Protein AF-A0A958LIA2-F1 (afdb_monomer)

pLDDT: mean 74.96, std 17.9, range [36.19, 95.25]

Structure (mmCIF, N/CA/C/O backbone):
data_AF-A0A958LIA2-F1
#
_entry.id   AF-A0A958LIA2-F1
#
loop_
_atom_site.group_PDB
_atom_site.id
_atom_site.type_symbol
_atom_site.label_atom_id
_atom_site.label_alt_id
_atom_site.label_comp_id
_atom_site.label_asym_id
_atom_site.label_entity_id
_atom_site.label_seq_id
_atom_site.pdbx_PDB_ins_code
_atom_site.Cartn_x
_atom_site.Cartn_y
_atom_site.Cartn_z
_atom_site.occupancy
_atom_site.B_iso_or_equiv
_atom_site.auth_seq_id
_atom_site.auth_comp_id
_atom_site.auth_asym_id
_atom_site.auth_atom_id
_atom_site.pdbx_PDB_model_num
ATOM 1 N N . MET A 1 1 ? 73.678 39.173 3.268 1.00 38.28 1 MET A N 1
ATOM 2 C CA . MET A 1 1 ? 73.074 40.221 4.116 1.00 38.28 1 MET A CA 1
ATOM 3 C C . MET A 1 1 ? 71.695 40.538 3.569 1.00 38.28 1 MET A C 1
ATOM 5 O O . MET A 1 1 ? 71.611 40.743 2.368 1.00 38.28 1 MET A O 1
ATOM 9 N N . THR A 1 2 ? 70.688 40.542 4.461 1.00 38.09 2 THR A N 1
ATOM 10 C CA . THR A 1 2 ? 69.356 41.197 4.370 1.00 38.09 2 THR A CA 1
ATOM 11 C C . THR A 1 2 ? 68.422 40.791 3.206 1.00 38.09 2 THR A C 1
ATOM 13 O O . THR A 1 2 ? 68.817 40.884 2.060 1.00 38.09 2 THR A O 1
ATOM 16 N N . HIS A 1 3 ? 67.140 40.435 3.355 1.00 43.12 3 HIS A N 1
ATOM 17 C CA . HIS A 1 3 ? 66.230 40.297 4.497 1.00 43.12 3 HIS A CA 1
ATOM 18 C C . HIS A 1 3 ? 64.829 39.869 3.957 1.00 43.12 3 HIS A C 1
ATOM 20 O O . HIS A 1 3 ? 64.489 40.205 2.829 1.00 43.12 3 HIS A O 1
ATOM 26 N N . ILE A 1 4 ? 64.000 39.253 4.818 1.00 47.75 4 ILE A N 1
ATOM 27 C CA . ILE A 1 4 ? 62.513 39.328 4.848 1.00 47.75 4 ILE A CA 1
ATOM 28 C C . ILE A 1 4 ? 61.693 38.336 3.983 1.00 47.75 4 ILE A C 1
ATOM 30 O O . ILE A 1 4 ? 61.227 38.615 2.886 1.00 47.75 4 ILE A O 1
ATOM 34 N N . MET A 1 5 ? 61.450 37.165 4.583 1.00 48.06 5 MET A N 1
ATOM 35 C CA . MET A 1 5 ? 60.137 36.650 5.025 1.00 48.06 5 MET A CA 1
ATOM 36 C C . MET A 1 5 ? 58.861 37.284 4.426 1.00 48.06 5 MET A C 1
ATOM 38 O O . MET A 1 5 ? 58.519 38.415 4.761 1.00 48.06 5 MET A O 1
ATOM 42 N N . LYS A 1 6 ? 58.052 36.485 3.712 1.00 45.59 6 LYS A N 1
ATOM 43 C CA . LYS A 1 6 ? 56.588 36.644 3.681 1.00 45.59 6 LYS A CA 1
ATOM 44 C C . LYS A 1 6 ? 55.882 35.294 3.794 1.00 45.59 6 LYS A C 1
ATOM 46 O O . LYS A 1 6 ? 56.088 34.374 3.013 1.00 45.59 6 LYS A O 1
ATOM 51 N N . VAL A 1 7 ? 55.060 35.250 4.830 1.00 51.78 7 VAL A N 1
ATOM 52 C CA . VAL A 1 7 ? 54.074 34.249 5.214 1.00 51.78 7 VAL A CA 1
ATOM 53 C C . VAL A 1 7 ? 52.956 34.184 4.172 1.00 51.78 7 VAL A C 1
ATOM 55 O O . VAL A 1 7 ? 52.415 35.225 3.812 1.00 51.78 7 VAL A O 1
ATOM 58 N N . ILE A 1 8 ? 52.562 32.976 3.764 1.00 55.78 8 ILE A N 1
ATOM 59 C CA . ILE A 1 8 ? 51.218 32.648 3.254 1.00 55.78 8 ILE A CA 1
ATOM 60 C C . ILE A 1 8 ? 50.896 31.272 3.861 1.00 55.78 8 ILE A C 1
ATOM 62 O O . ILE A 1 8 ? 51.450 30.262 3.448 1.00 55.78 8 ILE A O 1
ATOM 66 N N . PHE A 1 9 ? 50.337 31.209 5.070 1.00 43.88 9 PHE A N 1
ATOM 67 C CA . PHE A 1 9 ? 48.895 31.196 5.350 1.00 43.88 9 PHE A CA 1
ATOM 68 C C . PHE A 1 9 ? 48.094 30.241 4.445 1.00 43.88 9 PHE A C 1
ATOM 70 O O . PHE A 1 9 ? 47.635 30.602 3.371 1.00 43.88 9 PHE A O 1
ATOM 77 N N . LEU A 1 10 ? 47.941 29.014 4.951 1.00 46.94 10 LEU A N 1
ATOM 78 C CA . LEU A 1 10 ? 46.659 28.333 5.131 1.00 46.94 10 LEU A CA 1
ATOM 79 C C . LEU A 1 10 ? 45.691 28.327 3.932 1.00 46.94 10 LEU A C 1
ATOM 81 O O . LEU A 1 10 ? 44.921 29.261 3.741 1.00 46.94 10 LEU A O 1
ATOM 85 N N . VAL A 1 11 ? 45.559 27.170 3.284 1.00 47.78 11 VAL A N 1
ATOM 86 C CA . VAL A 1 11 ? 44.223 26.662 2.956 1.00 47.78 11 VAL A CA 1
ATOM 87 C C . VAL A 1 11 ? 44.172 25.223 3.441 1.00 47.78 11 VAL A C 1
ATOM 89 O O . VAL A 1 11 ? 44.760 24.325 2.841 1.00 47.78 11 VAL A O 1
ATOM 92 N N . LEU A 1 12 ? 43.500 25.038 4.582 1.00 47.12 12 LEU A N 1
ATOM 93 C CA . LEU A 1 12 ? 42.923 23.763 4.981 1.00 47.12 12 LEU A CA 1
ATOM 94 C C . LEU A 1 12 ? 42.288 23.140 3.734 1.00 47.12 12 LEU A C 1
ATOM 96 O O . LEU A 1 12 ? 41.270 23.635 3.246 1.00 47.12 12 LEU A O 1
ATOM 100 N N . ALA A 1 13 ? 42.843 22.034 3.251 1.00 48.91 13 ALA A N 1
ATOM 101 C CA . ALA A 1 13 ? 42.062 21.093 2.477 1.00 48.91 13 ALA A CA 1
ATOM 102 C C . ALA A 1 13 ? 41.044 20.491 3.454 1.00 48.91 13 ALA A C 1
ATOM 104 O O . ALA A 1 13 ? 41.288 19.455 4.071 1.00 48.91 13 ALA A O 1
ATOM 105 N N . LEU A 1 14 ? 39.941 21.221 3.670 1.00 45.50 14 LEU A N 1
ATOM 106 C CA . LEU A 1 14 ? 38.736 20.706 4.295 1.00 45.50 14 LEU A CA 1
ATOM 107 C C . LEU A 1 14 ? 38.400 19.417 3.553 1.00 45.50 14 LEU A C 1
ATOM 109 O O . LEU A 1 14 ? 37.983 19.442 2.398 1.00 45.50 14 LEU A O 1
ATOM 113 N N . SER A 1 15 ? 38.660 18.302 4.226 1.00 42.47 15 SER A N 1
ATOM 114 C CA . SER A 1 15 ? 37.731 17.201 4.442 1.00 42.47 15 SER A CA 1
ATOM 115 C C . SER A 1 15 ? 36.349 17.403 3.810 1.00 42.47 15 SER A C 1
ATOM 117 O O . SER A 1 15 ? 35.338 17.498 4.499 1.00 42.47 15 SER A O 1
ATOM 119 N N . LEU A 1 16 ? 36.281 17.357 2.485 1.00 48.25 16 LEU A N 1
ATOM 120 C CA . LEU A 1 16 ? 35.144 16.795 1.782 1.00 48.25 16 LEU A CA 1
ATOM 121 C C . LEU A 1 16 ? 35.317 15.281 1.875 1.00 48.25 16 LEU A C 1
ATOM 123 O O . LEU A 1 16 ? 35.541 14.582 0.889 1.00 48.25 16 LEU A O 1
ATOM 127 N N . VAL A 1 17 ? 35.180 14.771 3.105 1.00 48.97 17 VAL A N 1
ATOM 128 C CA . VAL A 1 17 ? 34.551 13.473 3.320 1.00 48.97 17 VAL A CA 1
ATOM 129 C C . VAL A 1 17 ? 33.149 13.680 2.776 1.00 48.97 17 VAL A C 1
ATOM 131 O O . VAL A 1 17 ? 32.227 14.075 3.485 1.00 48.97 17 VAL A O 1
ATOM 134 N N . GLY A 1 18 ? 33.040 13.561 1.453 1.00 40.97 18 GLY A N 1
ATOM 135 C CA . GLY A 1 18 ? 31.784 13.509 0.758 1.00 40.97 18 GLY A CA 1
ATOM 136 C C . GLY A 1 18 ? 31.081 12.331 1.378 1.00 40.97 18 GLY A C 1
ATOM 137 O O . GLY A 1 18 ? 31.410 11.179 1.091 1.00 40.97 18 GLY A O 1
ATOM 138 N N . TRP A 1 19 ? 30.158 12.634 2.283 1.00 40.75 19 TRP A N 1
ATOM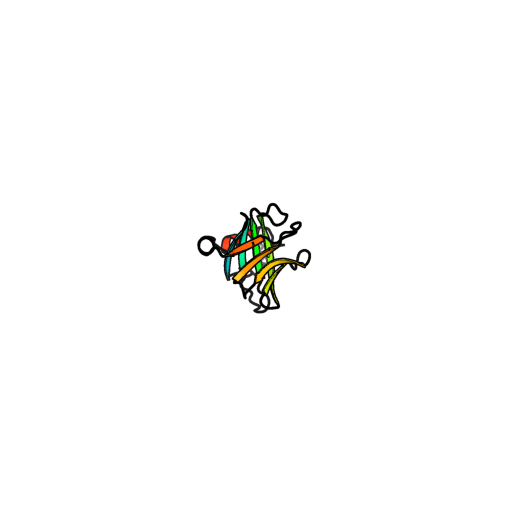 139 C CA . TRP A 1 19 ? 29.104 11.732 2.661 1.00 40.75 19 TRP A CA 1
ATOM 140 C C . TRP A 1 19 ? 28.418 11.424 1.334 1.00 40.75 19 TRP A C 1
ATOM 142 O O . TRP A 1 19 ? 27.541 12.149 0.869 1.00 40.75 19 TRP A O 1
ATOM 152 N N . LYS A 1 20 ? 28.883 10.367 0.663 1.00 40.44 20 LYS A N 1
ATOM 153 C CA . LYS A 1 20 ? 28.081 9.614 -0.281 1.00 40.44 20 LYS A CA 1
ATOM 154 C C . LYS A 1 20 ? 26.976 9.026 0.580 1.00 40.44 20 LYS A C 1
ATOM 156 O O . LYS A 1 20 ? 27.018 7.860 0.972 1.00 40.44 20 LYS A O 1
ATOM 161 N N . GLY A 1 21 ? 26.017 9.880 0.945 1.00 39.22 21 GLY A N 1
ATOM 162 C CA . GLY A 1 21 ? 24.673 9.436 1.214 1.00 39.22 21 GLY A CA 1
ATOM 163 C C . GLY A 1 21 ? 24.363 8.567 0.018 1.00 39.22 21 GLY A C 1
ATOM 164 O O . GLY A 1 21 ? 24.412 9.043 -1.117 1.00 39.22 21 GLY A O 1
ATOM 165 N N . HIS A 1 22 ? 24.238 7.268 0.267 1.00 36.19 22 HIS A N 1
ATOM 166 C CA . HIS A 1 22 ? 23.748 6.347 -0.729 1.00 36.19 22 HIS A CA 1
ATOM 167 C C . HIS A 1 22 ? 22.377 6.902 -1.082 1.00 36.19 22 HIS A C 1
ATOM 169 O O . HIS A 1 22 ? 21.418 6.726 -0.332 1.00 36.19 22 HIS A O 1
ATOM 175 N N . ALA A 1 23 ? 22.327 7.695 -2.153 1.00 40.41 23 ALA A N 1
ATOM 176 C CA . ALA A 1 23 ? 21.100 8.078 -2.796 1.00 40.41 23 ALA A CA 1
ATOM 177 C C . ALA A 1 23 ? 20.525 6.739 -3.212 1.00 40.41 23 ALA A C 1
ATOM 179 O O . ALA A 1 23 ? 21.011 6.115 -4.152 1.00 40.41 23 ALA A O 1
ATOM 180 N N . MET A 1 24 ? 19.622 6.225 -2.382 1.00 44.38 24 MET A N 1
ATOM 181 C CA . MET A 1 24 ? 18.950 4.978 -2.655 1.00 44.38 24 MET A CA 1
ATOM 182 C C . MET A 1 24 ? 18.266 5.225 -3.999 1.00 44.38 24 MET A C 1
ATOM 184 O O . MET A 1 24 ? 17.431 6.119 -4.127 1.00 44.38 24 MET A O 1
ATOM 188 N N . SER A 1 25 ? 18.802 4.594 -5.041 1.00 41.62 25 SER A N 1
ATOM 189 C CA . SER A 1 25 ? 18.353 4.813 -6.406 1.00 41.62 25 SER A CA 1
ATOM 190 C C . SER A 1 25 ? 17.009 4.119 -6.513 1.00 41.62 25 SER A C 1
ATOM 192 O O . SER A 1 25 ? 16.937 2.892 -6.492 1.00 41.62 25 SER A O 1
ATOM 194 N N . TYR A 1 26 ? 15.932 4.897 -6.531 1.00 49.47 26 TYR A N 1
ATOM 195 C CA . TYR A 1 26 ? 14.589 4.367 -6.693 1.00 49.47 26 TYR A CA 1
ATOM 196 C C . TYR A 1 26 ? 14.116 4.704 -8.101 1.00 49.47 26 TYR A C 1
ATOM 198 O O . TYR A 1 26 ? 13.737 5.838 -8.381 1.00 49.47 26 TYR A O 1
ATOM 206 N N . GLU A 1 27 ? 14.083 3.713 -8.984 1.00 49.62 27 GLU A N 1
ATOM 207 C CA . GLU A 1 27 ? 13.108 3.759 -10.069 1.00 49.62 27 GLU A CA 1
ATOM 208 C C . GLU A 1 27 ? 11.772 3.318 -9.471 1.00 49.62 27 GLU A C 1
ATOM 210 O O . GLU A 1 27 ? 11.664 2.223 -8.906 1.00 49.62 27 GLU A O 1
ATOM 215 N N . SER A 1 28 ? 10.759 4.183 -9.540 1.00 52.84 28 SER A N 1
ATOM 216 C CA . SER A 1 28 ? 9.400 3.796 -9.176 1.00 52.84 28 SER A CA 1
ATOM 217 C C . SER A 1 28 ? 8.968 2.654 -10.096 1.00 52.84 28 SER A C 1
ATOM 219 O O . SER A 1 28 ? 8.903 2.827 -11.313 1.00 52.84 28 SER A O 1
ATOM 221 N N . GLY A 1 29 ? 8.704 1.484 -9.522 1.00 57.03 29 GLY A N 1
ATOM 222 C CA . GLY A 1 29 ? 8.124 0.344 -10.217 1.00 57.03 29 GLY A CA 1
ATOM 223 C C . GLY A 1 29 ? 6.663 0.590 -10.604 1.00 57.03 29 GLY A C 1
ATOM 224 O O . GLY A 1 29 ? 6.174 1.721 -10.623 1.00 57.03 29 GLY A O 1
ATOM 225 N N . ARG A 1 30 ? 5.936 -0.492 -10.914 1.00 61.28 30 ARG A N 1
ATOM 226 C CA . ARG A 1 30 ? 4.505 -0.440 -11.259 1.00 61.28 30 ARG A CA 1
ATOM 227 C C . ARG A 1 30 ? 3.730 0.343 -10.188 1.00 61.28 30 ARG A C 1
ATOM 229 O O . ARG A 1 30 ? 3.920 0.121 -8.996 1.00 61.28 30 ARG A O 1
ATOM 236 N N . LYS A 1 31 ? 2.859 1.252 -10.618 1.00 70.19 31 LYS A N 1
ATOM 237 C CA . LYS A 1 31 ? 1.947 2.007 -9.749 1.00 70.19 31 LYS A CA 1
ATOM 238 C C . LYS A 1 31 ? 0.540 1.448 -9.865 1.00 70.19 31 LYS A C 1
ATOM 240 O O . LYS A 1 31 ? 0.136 1.048 -10.957 1.00 70.19 31 LYS A O 1
ATOM 245 N N . LEU A 1 32 ? -0.178 1.418 -8.752 1.00 74.50 32 LEU A N 1
ATOM 246 C CA . LEU A 1 32 ? -1.573 1.000 -8.706 1.00 74.50 32 LEU A CA 1
ATOM 247 C C . LEU A 1 32 ? -2.358 2.043 -7.918 1.00 74.50 32 LEU A C 1
ATOM 249 O O . LEU A 1 32 ? -2.006 2.353 -6.780 1.00 74.50 32 LEU A O 1
ATOM 253 N N . PHE A 1 33 ? -3.403 2.575 -8.536 1.00 80.88 33 PHE A N 1
ATOM 254 C CA . PHE A 1 33 ? -4.439 3.343 -7.867 1.00 80.88 33 PHE A CA 1
ATOM 255 C C . PHE A 1 33 ? -5.629 2.424 -7.644 1.00 80.88 33 PHE A C 1
ATOM 257 O O . PHE A 1 33 ? -6.110 1.800 -8.589 1.00 80.88 33 PHE A O 1
ATOM 264 N N . LEU A 1 34 ? -6.071 2.292 -6.401 1.00 81.69 34 LEU A N 1
ATOM 265 C CA . LEU A 1 34 ? -7.199 1.447 -6.055 1.00 81.69 34 LEU A CA 1
ATOM 266 C C . LEU A 1 34 ? -8.318 2.293 -5.463 1.00 81.69 34 LEU A C 1
ATOM 268 O O . LEU A 1 34 ? -8.051 3.196 -4.667 1.00 81.69 34 LEU A O 1
ATOM 272 N N . THR A 1 35 ? -9.566 1.950 -5.782 1.00 82.31 35 THR A N 1
ATOM 273 C CA . THR A 1 35 ? -10.748 2.642 -5.249 1.00 82.31 35 THR A CA 1
ATOM 274 C C . THR A 1 35 ? -11.745 1.670 -4.618 1.00 82.31 35 THR A C 1
ATOM 276 O O . THR A 1 35 ? -11.907 0.535 -5.082 1.00 82.31 35 THR A O 1
ATOM 279 N N . GLY A 1 36 ? -12.408 2.109 -3.547 1.00 85.31 36 GLY A N 1
ATOM 280 C CA . GLY A 1 36 ? -13.470 1.360 -2.869 1.00 85.31 36 GLY A CA 1
ATOM 281 C C . GLY A 1 36 ? -14.096 2.178 -1.743 1.00 85.31 36 GLY A C 1
ATOM 282 O O . GLY A 1 36 ? -13.381 2.819 -0.988 1.00 85.31 36 GLY A O 1
ATOM 283 N N . GLU A 1 37 ? -15.429 2.202 -1.643 1.00 89.12 37 GLU A N 1
ATOM 284 C CA . GLU A 1 37 ? -16.173 2.959 -0.610 1.00 89.12 37 GLU A CA 1
ATOM 285 C C . GLU A 1 37 ? -15.740 4.438 -0.442 1.00 89.12 37 GLU A C 1
ATOM 287 O O . GLU A 1 37 ? -15.812 4.989 0.650 1.00 89.12 37 GLU A O 1
ATOM 292 N N . GLY A 1 38 ? -15.268 5.094 -1.512 1.00 86.81 38 GLY A N 1
ATOM 293 C CA . GLY A 1 38 ? -14.756 6.475 -1.457 1.00 86.81 38 GLY A CA 1
ATOM 294 C C . GLY A 1 38 ? -13.324 6.622 -0.918 1.00 86.81 38 GLY A C 1
ATOM 295 O O . GLY A 1 38 ? -12.811 7.738 -0.868 1.00 86.81 38 GLY A O 1
ATOM 296 N N . VAL A 1 39 ? -12.675 5.509 -0.569 1.00 90.19 39 VAL A N 1
ATOM 297 C CA . VAL A 1 39 ? -11.267 5.425 -0.167 1.00 90.19 39 VAL A CA 1
ATOM 298 C C . VAL A 1 39 ? -10.387 5.235 -1.393 1.00 90.19 39 VAL A C 1
ATOM 300 O O . VAL A 1 39 ? -10.712 4.463 -2.305 1.00 90.19 39 VAL A O 1
ATOM 303 N N . TRP A 1 40 ? -9.245 5.912 -1.385 1.00 90.81 40 TRP A N 1
ATOM 304 C CA . TRP A 1 40 ? -8.233 5.820 -2.426 1.00 90.81 40 TRP A CA 1
ATOM 305 C C . TRP A 1 40 ? -6.936 5.267 -1.872 1.00 90.81 40 TRP A C 1
ATOM 307 O O . TRP A 1 40 ? -6.510 5.609 -0.770 1.00 90.81 40 TRP A O 1
ATOM 317 N N . VAL A 1 41 ? -6.291 4.412 -2.656 1.00 91.50 41 VAL A N 1
ATOM 318 C CA . VAL A 1 41 ? -5.005 3.832 -2.290 1.00 91.50 41 VAL A CA 1
ATOM 319 C C . VAL A 1 41 ? -4.043 3.969 -3.449 1.00 91.50 41 VAL A C 1
ATOM 321 O O . VAL A 1 41 ? -4.303 3.465 -4.536 1.00 91.50 41 VAL A O 1
ATOM 324 N N . THR A 1 42 ? -2.905 4.603 -3.191 1.00 90.81 42 THR A N 1
ATOM 325 C CA . THR A 1 42 ? -1.775 4.623 -4.118 1.00 90.81 42 THR A CA 1
ATOM 326 C C . THR A 1 42 ? -0.715 3.649 -3.630 1.00 90.81 42 THR A C 1
ATOM 328 O O . THR A 1 42 ? -0.241 3.756 -2.499 1.00 90.81 42 THR A O 1
ATOM 331 N N . LEU A 1 43 ? -0.331 2.714 -4.494 1.00 89.31 43 LEU A N 1
ATOM 332 C CA . LEU A 1 43 ? 0.688 1.705 -4.239 1.00 89.31 43 LEU A CA 1
ATOM 333 C C . LEU A 1 43 ? 1.823 1.870 -5.250 1.00 89.31 43 LEU A C 1
ATOM 335 O O . LEU A 1 43 ? 1.588 1.826 -6.458 1.00 89.31 43 LEU A O 1
ATOM 339 N N . VAL A 1 44 ? 3.051 2.045 -4.761 1.00 87.56 44 VAL A N 1
ATOM 340 C CA . VAL A 1 44 ? 4.256 2.207 -5.588 1.00 87.56 44 VAL A CA 1
ATOM 341 C C . VAL A 1 44 ? 5.291 1.169 -5.182 1.00 87.56 44 VAL A C 1
ATOM 343 O O . VAL A 1 44 ? 5.811 1.208 -4.068 1.00 87.56 44 VAL A O 1
ATOM 346 N N . TYR A 1 45 ? 5.615 0.250 -6.091 1.00 84.00 45 TYR A N 1
ATOM 347 C CA . TYR A 1 45 ? 6.730 -0.673 -5.883 1.00 84.00 45 TYR A CA 1
ATOM 348 C C . TYR A 1 45 ? 8.053 0.091 -5.952 1.00 84.00 45 TYR A C 1
ATOM 350 O O . TYR A 1 45 ? 8.271 0.887 -6.863 1.00 84.00 45 TYR A O 1
ATOM 358 N N . LEU A 1 46 ? 8.949 -0.162 -5.007 1.00 80.62 46 LEU A N 1
ATOM 359 C CA . LEU A 1 46 ? 10.309 0.354 -5.038 1.00 80.62 46 LEU A CA 1
ATOM 360 C C . LEU A 1 46 ? 11.204 -0.685 -5.708 1.00 80.62 46 LEU A C 1
ATOM 362 O O . LEU A 1 46 ? 11.191 -1.858 -5.330 1.00 80.62 46 LEU A O 1
ATOM 366 N N . LYS A 1 47 ? 11.997 -0.267 -6.697 1.00 70.12 47 LYS A N 1
ATOM 367 C CA . LYS A 1 47 ? 13.040 -1.125 -7.260 1.00 70.12 47 LYS A CA 1
ATOM 368 C C . LYS A 1 47 ? 14.088 -1.388 -6.176 1.00 70.12 47 LYS A C 1
ATOM 370 O O . LYS A 1 47 ? 14.798 -0.479 -5.760 1.00 70.12 47 LYS A O 1
ATOM 375 N N . SER A 1 48 ? 14.145 -2.622 -5.687 1.00 62.00 48 SER A N 1
ATOM 376 C CA . SER A 1 48 ? 15.191 -3.078 -4.772 1.00 62.00 48 SER A CA 1
ATOM 377 C C . SER A 1 48 ? 16.326 -3.699 -5.583 1.00 62.00 48 SER A C 1
ATOM 379 O O . SER A 1 48 ? 16.074 -4.496 -6.488 1.00 62.00 48 SER A O 1
ATOM 381 N N . GLU A 1 49 ? 17.577 -3.375 -5.251 1.00 57.09 49 GLU A N 1
ATOM 382 C CA . GLU A 1 49 ? 18.749 -4.093 -5.780 1.00 57.09 49 GLU A CA 1
ATOM 383 C C . GLU A 1 49 ? 18.751 -5.567 -5.331 1.00 57.09 49 GLU A C 1
ATOM 385 O O . GLU A 1 49 ? 19.297 -6.437 -6.009 1.00 57.09 49 GLU A O 1
ATOM 390 N N . ASN A 1 50 ? 18.066 -5.865 -4.221 1.00 51.84 50 ASN A N 1
ATOM 391 C CA . ASN A 1 50 ? 17.855 -7.213 -3.716 1.00 51.84 50 ASN A CA 1
ATOM 392 C C . ASN A 1 50 ? 16.503 -7.767 -4.186 1.00 51.84 50 ASN A C 1
ATOM 394 O O . ASN A 1 50 ? 15.447 -7.316 -3.741 1.00 51.84 50 ASN A O 1
ATOM 398 N N . LYS A 1 51 ? 16.542 -8.810 -5.027 1.00 51.81 51 LYS A N 1
ATOM 399 C CA . LYS A 1 51 ? 15.364 -9.495 -5.604 1.00 51.81 51 LYS A CA 1
ATOM 400 C C . LYS A 1 51 ? 14.396 -10.102 -4.572 1.00 51.81 51 LYS A C 1
ATOM 402 O O . LYS A 1 51 ? 13.300 -10.503 -4.945 1.00 51.81 51 LYS A O 1
ATOM 407 N N . PHE A 1 52 ? 14.799 -10.197 -3.305 1.00 44.91 52 PHE A N 1
ATOM 408 C CA . PHE A 1 52 ? 14.071 -10.920 -2.258 1.00 44.91 52 PHE A CA 1
ATOM 409 C C . PHE A 1 52 ? 13.138 -10.049 -1.405 1.00 44.91 52 PHE A C 1
ATOM 411 O O . PHE A 1 52 ? 12.356 -10.593 -0.635 1.00 44.91 52 PHE A O 1
ATOM 418 N N . THR A 1 53 ? 13.183 -8.719 -1.526 1.00 59.66 53 THR A N 1
ATOM 419 C CA . THR A 1 53 ? 12.282 -7.818 -0.784 1.00 59.66 53 THR A CA 1
ATOM 420 C C . THR A 1 53 ? 11.667 -6.792 -1.722 1.00 59.66 53 THR A C 1
ATOM 422 O O . THR A 1 53 ? 12.261 -5.763 -2.046 1.00 59.66 53 THR A O 1
ATOM 425 N N . ASN A 1 54 ? 10.437 -7.074 -2.148 1.00 77.69 54 ASN A N 1
ATOM 426 C CA . ASN A 1 54 ? 9.606 -6.117 -2.865 1.00 77.69 54 ASN A CA 1
ATOM 427 C C . ASN A 1 54 ? 9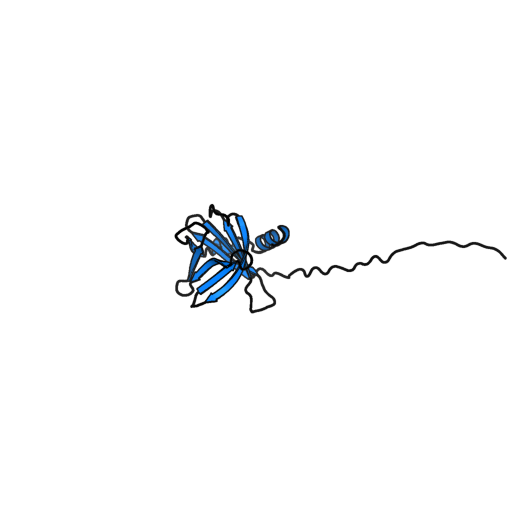.073 -5.096 -1.855 1.00 77.69 54 ASN A C 1
ATOM 429 O O . ASN A 1 54 ? 8.015 -5.286 -1.254 1.00 77.69 54 ASN A O 1
ATOM 433 N N . LYS A 1 55 ? 9.844 -4.030 -1.632 1.00 85.75 55 LYS A N 1
ATOM 434 C CA . LYS A 1 55 ? 9.402 -2.893 -0.825 1.00 85.75 55 LYS A CA 1
ATOM 435 C C . LYS A 1 55 ? 8.378 -2.081 -1.600 1.00 85.75 55 LYS A C 1
ATOM 437 O O . LYS A 1 55 ? 8.512 -1.878 -2.806 1.00 85.75 55 LYS A O 1
ATOM 442 N N . VAL A 1 56 ? 7.364 -1.603 -0.900 1.00 88.19 56 VAL A N 1
ATOM 443 C CA . VAL A 1 56 ? 6.233 -0.898 -1.491 1.00 88.19 56 VAL A CA 1
ATOM 444 C C . VAL A 1 56 ? 5.874 0.292 -0.619 1.00 88.19 56 VAL A C 1
ATOM 446 O O . VAL A 1 56 ? 5.763 0.159 0.594 1.00 88.19 56 VAL A O 1
ATOM 449 N N . LEU A 1 57 ? 5.672 1.456 -1.225 1.00 89.56 57 LEU A N 1
ATOM 450 C CA . LEU A 1 57 ? 5.052 2.589 -0.547 1.00 89.56 57 LEU A CA 1
ATOM 451 C C . LEU A 1 57 ? 3.544 2.526 -0.755 1.00 89.56 57 LEU A C 1
ATOM 453 O O . LEU A 1 57 ? 3.078 2.369 -1.885 1.00 89.56 57 LEU A O 1
ATOM 457 N N . ILE A 1 58 ? 2.796 2.662 0.334 1.00 90.88 58 ILE A N 1
ATOM 458 C CA . ILE A 1 58 ? 1.338 2.725 0.329 1.00 90.88 58 ILE A CA 1
ATOM 459 C C . ILE A 1 58 ? 0.921 4.064 0.924 1.00 90.88 58 ILE A C 1
ATOM 461 O O . ILE A 1 58 ? 1.383 4.435 2.003 1.00 90.88 58 ILE A O 1
ATOM 465 N N . LYS A 1 59 ? 0.029 4.767 0.227 1.00 91.56 59 LYS A N 1
ATOM 466 C CA . LYS A 1 59 ? -0.695 5.927 0.746 1.00 91.56 59 LYS A CA 1
ATOM 467 C C . LYS A 1 59 ? -2.185 5.657 0.668 1.00 91.56 59 LYS A C 1
ATOM 469 O O . LYS A 1 59 ? -2.677 5.288 -0.396 1.00 91.56 59 LYS A O 1
ATOM 474 N N . VAL A 1 60 ? -2.869 5.834 1.791 1.00 91.56 60 VAL A N 1
ATOM 475 C CA . VAL A 1 60 ? -4.321 5.675 1.912 1.00 91.56 60 VAL A CA 1
ATOM 476 C C . VAL A 1 60 ? -4.937 7.053 2.118 1.00 91.56 60 VAL A C 1
ATOM 478 O O . VAL A 1 60 ? -4.426 7.837 2.913 1.00 91.56 60 VAL A O 1
ATOM 481 N N . GLU A 1 61 ? -6.009 7.363 1.401 1.00 92.12 61 GLU A N 1
ATOM 482 C CA . GLU A 1 61 ? -6.703 8.653 1.461 1.00 92.12 61 GLU A CA 1
ATOM 483 C C . GLU A 1 61 ? -8.211 8.432 1.608 1.00 92.12 61 GLU A C 1
ATOM 485 O O . GLU A 1 61 ? -8.760 7.485 1.042 1.00 92.12 61 GLU A O 1
ATOM 490 N N . ASN A 1 62 ? -8.870 9.309 2.368 1.00 90.81 62 ASN A N 1
ATOM 491 C CA . ASN A 1 62 ? -10.280 9.233 2.760 1.00 90.81 62 ASN A CA 1
ATOM 492 C C . ASN A 1 62 ? -10.687 7.975 3.545 1.00 90.81 62 ASN A C 1
ATOM 494 O O . ASN A 1 62 ? -11.859 7.613 3.598 1.00 90.81 62 ASN A O 1
ATOM 498 N N . SER A 1 63 ? -9.746 7.303 4.200 1.00 88.69 63 SER A N 1
ATOM 499 C CA . SER A 1 63 ? -10.054 6.171 5.084 1.00 88.69 63 SER A CA 1
ATOM 500 C C . SER A 1 63 ? -10.666 6.585 6.424 1.00 88.69 63 SER A C 1
ATOM 502 O O . SER A 1 63 ? -11.173 5.717 7.135 1.00 88.69 63 SER A O 1
ATOM 504 N N . HIS A 1 64 ? -10.579 7.874 6.788 1.00 87.50 64 HIS A N 1
ATOM 505 C CA . HIS A 1 64 ? -10.968 8.407 8.102 1.00 87.50 64 HIS A CA 1
ATOM 506 C C . HIS A 1 64 ? -10.334 7.637 9.276 1.00 87.50 64 HIS A C 1
ATOM 508 O O . HIS A 1 64 ? -10.941 7.457 10.330 1.00 87.50 64 HIS A O 1
ATOM 514 N N . SER A 1 65 ? -9.105 7.157 9.075 1.00 86.69 65 SER A N 1
ATOM 515 C CA . SER A 1 65 ? -8.380 6.297 10.010 1.00 86.69 65 SER A CA 1
ATOM 516 C C . SER A 1 65 ? -6.994 6.846 10.330 1.00 86.69 65 SER A C 1
ATOM 518 O O . SER A 1 65 ? -6.553 7.847 9.770 1.00 86.69 65 SER A O 1
ATOM 520 N N . GLU A 1 66 ? -6.253 6.149 11.189 1.00 85.50 66 GLU A N 1
ATOM 521 C CA . GLU A 1 66 ? -4.863 6.503 11.476 1.00 85.50 66 GLU A CA 1
ATOM 522 C C . GLU A 1 66 ? -3.921 6.378 10.269 1.00 85.50 66 GLU A C 1
ATOM 524 O O . GLU A 1 66 ? -2.817 6.918 10.325 1.00 85.50 66 GLU A O 1
ATOM 529 N N . LEU A 1 67 ? -4.329 5.694 9.195 1.00 87.06 67 LEU A N 1
ATOM 530 C CA . LEU A 1 67 ? -3.557 5.565 7.955 1.00 87.06 67 LEU A CA 1
ATOM 531 C C . LEU A 1 67 ? -3.750 6.760 7.009 1.00 87.06 67 LEU A C 1
ATOM 533 O O . LEU A 1 67 ? -3.010 6.896 6.036 1.00 87.06 67 LEU A O 1
ATOM 537 N N . ASP A 1 68 ? -4.737 7.614 7.279 1.00 89.94 68 ASP A N 1
ATOM 538 C CA . ASP A 1 68 ? -5.192 8.614 6.325 1.00 89.94 68 ASP A CA 1
ATOM 539 C C . ASP A 1 68 ? -4.131 9.678 6.019 1.00 89.94 68 ASP A C 1
ATOM 541 O O . ASP A 1 68 ? -3.544 10.287 6.916 1.00 89.94 68 ASP A O 1
ATOM 545 N N . GLY A 1 69 ? -3.843 9.868 4.730 1.00 88.38 69 GLY A N 1
ATOM 546 C CA . GLY A 1 69 ? -2.837 10.799 4.221 1.00 88.38 69 GLY A CA 1
ATOM 547 C C . GLY A 1 69 ? -1.382 10.398 4.499 1.00 88.38 69 GLY A C 1
ATOM 548 O O . GLY A 1 69 ? -0.462 11.093 4.051 1.00 88.38 69 GLY A O 1
ATOM 549 N N . LYS A 1 70 ? -1.139 9.289 5.209 1.00 88.50 70 LYS A N 1
ATOM 550 C CA . LYS A 1 70 ? 0.212 8.822 5.544 1.00 88.50 70 LYS A CA 1
ATOM 551 C C . LYS A 1 70 ? 0.790 7.975 4.419 1.00 88.50 70 LYS A C 1
ATOM 553 O O . LYS A 1 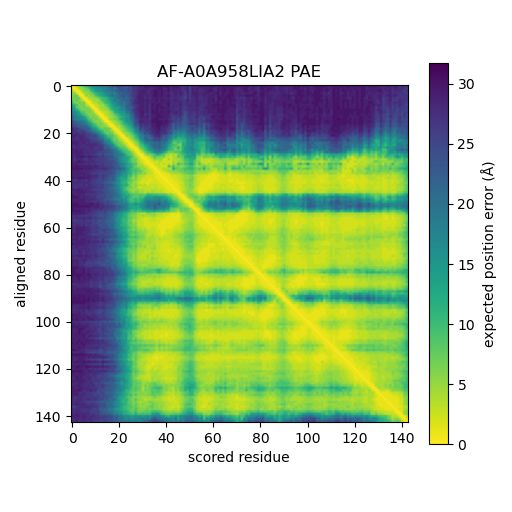70 ? 0.094 7.172 3.807 1.00 88.50 70 LYS A O 1
ATOM 558 N N . ILE A 1 71 ? 2.089 8.146 4.175 1.00 88.81 71 ILE A N 1
ATOM 559 C CA . ILE A 1 71 ? 2.858 7.312 3.248 1.00 88.81 71 ILE A CA 1
ATOM 560 C C . ILE A 1 71 ? 3.682 6.347 4.087 1.00 88.81 71 ILE A C 1
ATOM 562 O O . ILE A 1 71 ? 4.541 6.776 4.855 1.00 88.81 71 ILE A O 1
ATOM 566 N N . ILE A 1 72 ? 3.402 5.057 3.953 1.00 88.00 72 ILE A N 1
ATOM 567 C CA . ILE A 1 72 ? 3.952 4.014 4.815 1.00 88.00 72 ILE A CA 1
ATOM 568 C C . ILE A 1 72 ? 4.626 2.956 3.944 1.00 88.00 72 ILE A C 1
ATOM 570 O O . ILE A 1 72 ? 4.060 2.488 2.950 1.00 88.00 72 ILE A O 1
ATOM 574 N N . MET A 1 73 ? 5.840 2.564 4.324 1.00 88.81 73 MET A N 1
ATOM 575 C CA . MET A 1 73 ? 6.578 1.506 3.645 1.00 88.81 73 MET A CA 1
ATOM 576 C C . MET A 1 73 ? 6.130 0.129 4.137 1.00 88.81 73 MET A C 1
ATOM 578 O O . MET A 1 73 ? 6.006 -0.113 5.333 1.00 88.81 73 MET A O 1
ATOM 582 N N . HIS A 1 74 ? 5.922 -0.769 3.187 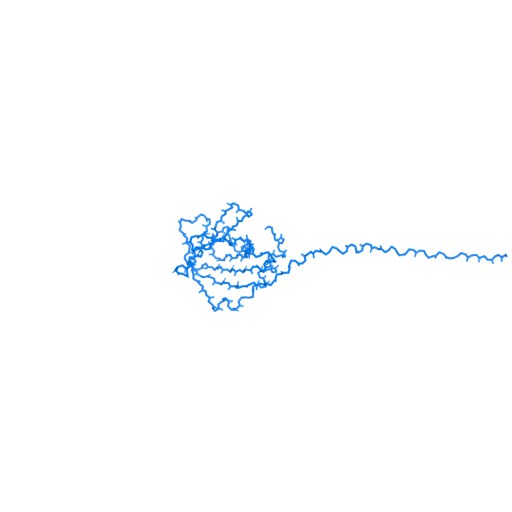1.00 90.12 74 HIS A N 1
ATOM 583 C CA . HIS A 1 74 ? 5.508 -2.143 3.397 1.00 90.12 74 HIS A CA 1
ATOM 584 C C . HIS A 1 74 ? 6.449 -3.090 2.663 1.00 90.12 74 HIS A C 1
ATOM 586 O O . HIS A 1 74 ? 7.121 -2.715 1.697 1.00 90.12 74 HIS A O 1
ATOM 592 N N . GLU A 1 75 ? 6.445 -4.339 3.094 1.00 89.31 75 GLU A N 1
ATOM 593 C CA . GLU A 1 75 ? 7.050 -5.454 2.384 1.00 89.31 75 GLU A CA 1
ATOM 594 C C . GLU A 1 75 ? 5.940 -6.297 1.761 1.00 89.31 75 GLU A C 1
ATOM 596 O O . GLU A 1 75 ? 4.951 -6.627 2.417 1.00 89.31 75 GLU A O 1
ATOM 601 N N . ALA A 1 76 ? 6.081 -6.624 0.479 1.00 87.69 76 ALA A N 1
ATOM 602 C CA . ALA A 1 76 ? 5.197 -7.574 -0.174 1.00 87.69 76 ALA A CA 1
ATOM 603 C C . ALA A 1 76 ? 5.683 -9.001 0.111 1.00 87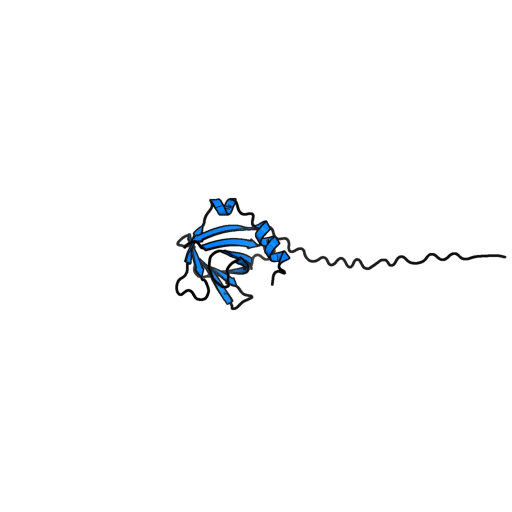.69 76 ALA A C 1
ATOM 605 O O . ALA A 1 76 ? 6.788 -9.379 -0.281 1.00 87.69 76 ALA A O 1
ATOM 606 N N . SER A 1 77 ? 4.839 -9.783 0.779 1.00 87.31 77 SER A N 1
ATOM 607 C CA . SER A 1 77 ? 5.061 -11.190 1.100 1.00 87.31 77 SER A CA 1
ATOM 608 C C . SER A 1 77 ? 4.031 -12.054 0.380 1.00 87.31 77 SER A C 1
ATOM 610 O O . SER A 1 77 ? 2.829 -11.783 0.438 1.00 87.31 77 SER A O 1
ATOM 612 N N . GLU A 1 78 ? 4.491 -13.083 -0.326 1.00 87.56 78 GLU A N 1
ATOM 613 C CA . GLU A 1 78 ? 3.618 -14.005 -1.050 1.00 87.56 78 GLU A CA 1
ATOM 614 C C . GLU A 1 78 ? 3.271 -15.209 -0.174 1.00 87.56 78 GLU A C 1
ATOM 616 O O . GLU A 1 78 ? 4.158 -15.853 0.383 1.00 87.56 78 GLU A O 1
ATOM 621 N N . ASN A 1 79 ? 1.979 -15.520 -0.059 1.00 84.88 79 ASN A N 1
ATOM 622 C CA . ASN A 1 79 ? 1.500 -16.707 0.646 1.00 84.88 79 ASN A CA 1
ATOM 623 C C . ASN A 1 79 ? 0.174 -17.195 0.040 1.00 84.88 79 ASN A C 1
ATOM 625 O O . ASN A 1 79 ? -0.734 -16.389 -0.158 1.00 84.88 79 ASN A O 1
ATOM 629 N N . ASP A 1 80 ? 0.057 -18.492 -0.255 1.00 86.25 80 ASP A N 1
ATOM 630 C CA . ASP A 1 80 ? -1.176 -19.156 -0.714 1.00 86.25 80 ASP A CA 1
ATOM 631 C C . ASP A 1 80 ? -1.952 -18.404 -1.816 1.00 86.25 80 ASP A C 1
ATOM 633 O O . ASP A 1 80 ? -3.152 -18.138 -1.711 1.00 86.25 80 ASP A O 1
ATOM 637 N N . GLY A 1 81 ? -1.261 -17.999 -2.889 1.00 86.69 81 GLY A N 1
ATOM 638 C CA . GLY A 1 81 ? -1.883 -17.283 -4.014 1.00 86.69 81 GLY A CA 1
ATOM 639 C C . GLY A 1 81 ? -2.313 -15.844 -3.695 1.00 86.69 81 GLY A C 1
ATOM 640 O O . GLY A 1 81 ? -3.005 -15.206 -4.498 1.00 86.69 81 GLY A O 1
ATOM 641 N N . LYS A 1 82 ? -1.892 -15.314 -2.545 1.00 92.06 82 LYS A N 1
ATOM 642 C CA . LYS A 1 82 ? -2.103 -13.932 -2.117 1.00 92.06 82 LYS A CA 1
ATOM 643 C C . LYS A 1 82 ? -0.772 -13.197 -2.019 1.00 92.06 82 LYS A C 1
ATOM 645 O O . LYS A 1 82 ? 0.272 -13.800 -1.782 1.00 92.06 82 LYS A O 1
ATOM 650 N N . ILE A 1 83 ? -0.826 -11.880 -2.178 1.00 91.06 83 ILE A N 1
ATOM 651 C CA . ILE A 1 83 ? 0.279 -10.981 -1.837 1.00 91.06 83 ILE A CA 1
ATOM 652 C C . ILE A 1 83 ? -0.190 -10.114 -0.674 1.00 91.06 83 ILE A C 1
ATOM 654 O O . ILE A 1 83 ? -1.153 -9.359 -0.815 1.00 91.06 83 ILE A O 1
ATOM 658 N N . ASN A 1 84 ? 0.479 -10.240 0.465 1.00 91.69 84 ASN A N 1
ATOM 659 C CA . ASN A 1 84 ? 0.230 -9.448 1.660 1.00 91.69 84 ASN A CA 1
ATOM 660 C C . ASN A 1 84 ? 1.229 -8.295 1.697 1.00 91.69 84 ASN A C 1
ATOM 662 O O . ASN 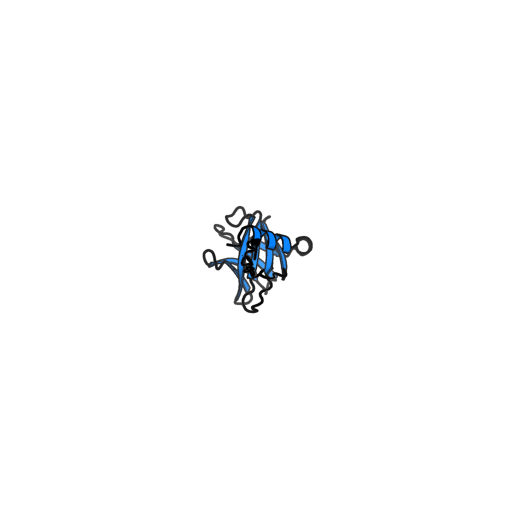A 1 84 ? 2.435 -8.523 1.628 1.00 91.69 84 ASN A O 1
ATOM 666 N N . PHE A 1 85 ? 0.738 -7.067 1.821 1.00 91.38 85 PHE A N 1
ATOM 667 C CA . PHE A 1 85 ? 1.578 -5.890 2.016 1.00 91.38 85 PHE A CA 1
ATOM 668 C C . PHE A 1 85 ? 1.639 -5.594 3.511 1.00 91.38 85 PHE A C 1
ATOM 670 O O . PHE A 1 85 ? 0.683 -5.072 4.093 1.00 91.38 85 PHE A O 1
ATOM 677 N N . VAL A 1 86 ? 2.750 -5.983 4.131 1.00 89.31 86 VAL A N 1
ATOM 678 C CA . VAL A 1 86 ? 2.937 -5.994 5.584 1.00 89.31 86 VAL A CA 1
ATOM 679 C C . VAL A 1 86 ? 3.784 -4.803 6.008 1.00 89.31 86 VAL A C 1
ATOM 681 O O . VAL A 1 86 ? 4.861 -4.574 5.460 1.00 89.31 86 VAL A O 1
ATOM 684 N N . ASN A 1 87 ? 3.309 -4.043 6.991 1.00 86.50 87 ASN A N 1
ATOM 685 C CA . ASN A 1 87 ? 4.115 -3.031 7.657 1.00 86.50 87 ASN A CA 1
ATOM 686 C C . ASN A 1 87 ? 4.963 -3.714 8.739 1.00 86.50 87 ASN A C 1
ATOM 688 O O . ASN A 1 87 ? 4.455 -4.081 9.798 1.00 86.50 87 ASN A O 1
ATOM 692 N N . THR A 1 88 ? 6.251 -3.905 8.458 1.00 70.88 88 THR A N 1
ATOM 693 C CA . THR A 1 88 ? 7.206 -4.569 9.362 1.00 70.88 88 THR A CA 1
ATOM 694 C C . THR A 1 88 ? 7.794 -3.628 10.414 1.00 70.88 88 THR A C 1
ATOM 696 O O . THR A 1 88 ? 8.363 -4.090 11.401 1.00 70.88 88 THR A O 1
ATOM 699 N N . LYS A 1 89 ? 7.647 -2.306 10.244 1.00 68.31 89 LYS A N 1
ATOM 700 C CA . LYS A 1 89 ? 8.1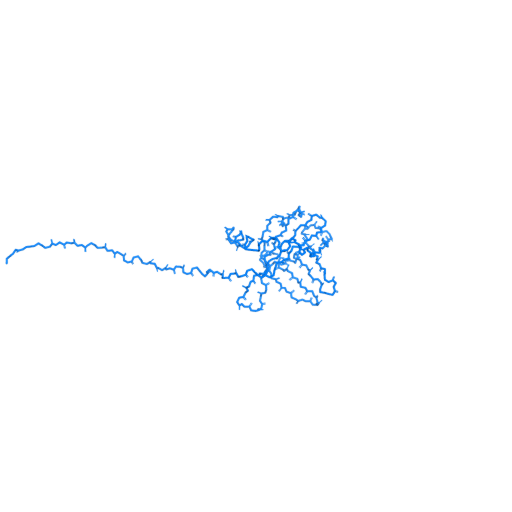49 -1.304 11.197 1.00 68.31 89 LYS A CA 1
ATOM 701 C C . LYS A 1 89 ? 7.163 -1.015 12.322 1.00 68.31 89 LYS A C 1
ATOM 703 O O . LYS A 1 89 ? 7.576 -0.799 13.458 1.00 68.31 89 LYS A O 1
ATOM 708 N N . GLU A 1 90 ? 5.868 -1.022 12.020 1.00 61.12 90 GLU A N 1
ATOM 709 C CA . GLU A 1 90 ? 4.812 -0.731 12.985 1.00 61.12 90 GLU A CA 1
ATOM 710 C C . GLU A 1 90 ? 3.837 -1.913 13.078 1.00 61.12 90 GLU A C 1
ATOM 712 O O . GLU A 1 90 ? 3.050 -2.183 12.173 1.00 61.12 90 GLU A O 1
ATOM 717 N N . LYS A 1 91 ? 3.883 -2.617 14.217 1.00 60.59 91 LYS A N 1
ATOM 718 C CA . LYS A 1 91 ? 2.884 -3.603 14.675 1.00 60.59 91 LYS A CA 1
ATOM 719 C C . LYS A 1 91 ? 2.647 -4.852 13.797 1.00 60.59 91 LYS A C 1
ATOM 721 O O . LYS A 1 91 ? 1.726 -5.599 14.112 1.00 60.59 91 LYS A O 1
ATOM 726 N N . ASN A 1 92 ? 3.467 -5.136 12.775 1.00 69.06 92 ASN A N 1
ATOM 727 C CA . ASN A 1 92 ? 3.315 -6.314 11.894 1.00 69.06 92 ASN A CA 1
ATOM 728 C C . ASN A 1 92 ? 1.894 -6.451 11.321 1.00 69.06 92 ASN A C 1
ATOM 730 O O . ASN A 1 92 ? 1.298 -7.529 11.308 1.00 69.06 92 ASN A O 1
ATOM 734 N N . TYR A 1 93 ? 1.326 -5.335 10.870 1.00 78.50 93 TYR A N 1
ATOM 735 C CA . TYR A 1 93 ? -0.026 -5.300 10.327 1.00 78.50 93 TYR A CA 1
ATOM 736 C C . TYR A 1 93 ? -0.025 -5.480 8.805 1.00 78.50 93 TYR A C 1
ATOM 738 O O . TYR A 1 93 ? 0.813 -4.914 8.103 1.00 78.50 93 TYR A O 1
ATOM 746 N N . THR A 1 94 ? -0.982 -6.252 8.284 1.00 84.94 94 THR A N 1
ATOM 747 C CA . THR A 1 94 ? -1.216 -6.353 6.836 1.00 84.94 94 THR A CA 1
ATOM 748 C C . THR A 1 94 ? -2.222 -5.293 6.420 1.00 84.94 94 THR A C 1
ATOM 750 O O . THR A 1 94 ? -3.396 -5.398 6.758 1.00 84.94 94 THR A O 1
ATOM 753 N N . THR A 1 95 ? -1.768 -4.296 5.664 1.00 88.25 95 THR A N 1
ATOM 754 C CA . THR A 1 95 ? -2.615 -3.178 5.226 1.00 88.25 95 THR A CA 1
ATOM 755 C C . THR A 1 95 ? -3.399 -3.537 3.972 1.00 88.25 95 THR A C 1
ATOM 757 O O . THR A 1 95 ? -4.570 -3.199 3.850 1.00 88.25 95 THR A O 1
ATOM 760 N N . ILE A 1 96 ? -2.779 -4.250 3.029 1.00 92.75 96 ILE A N 1
ATOM 761 C CA . ILE A 1 96 ? -3.435 -4.665 1.785 1.00 92.75 96 ILE A CA 1
ATOM 762 C C . ILE A 1 96 ? -3.211 -6.154 1.565 1.00 92.75 96 ILE A C 1
ATOM 764 O O . ILE A 1 96 ? -2.105 -6.659 1.757 1.00 92.75 96 ILE A O 1
ATOM 768 N N . ILE A 1 97 ? -4.252 -6.838 1.099 1.00 93.31 97 ILE A N 1
ATOM 769 C CA . ILE A 1 97 ? -4.171 -8.200 0.575 1.00 93.31 97 ILE A CA 1
ATOM 770 C C . ILE A 1 97 ? -4.602 -8.177 -0.887 1.00 93.31 97 ILE A C 1
ATOM 772 O O . ILE A 1 97 ? -5.710 -7.749 -1.210 1.00 93.31 97 ILE A O 1
ATOM 776 N N . TYR A 1 98 ? -3.741 -8.663 -1.774 1.00 93.00 98 TYR A N 1
ATOM 777 C CA . TYR A 1 98 ? -4.087 -8.940 -3.163 1.00 93.00 98 TYR A CA 1
ATOM 778 C C . TYR A 1 98 ? -4.363 -10.431 -3.343 1.00 93.00 98 TYR A C 1
ATOM 780 O O . TYR A 1 98 ? -3.500 -11.255 -3.051 1.00 93.00 98 TYR A O 1
ATOM 788 N N . TYR A 1 99 ? -5.540 -10.785 -3.856 1.00 91.50 99 TYR A N 1
ATOM 789 C CA . TYR A 1 99 ? -5.908 -12.168 -4.155 1.00 91.50 99 TYR A CA 1
ATOM 790 C C . TYR A 1 99 ? -5.770 -12.421 -5.656 1.00 91.50 99 TYR A C 1
ATOM 792 O O . TYR A 1 99 ? -6.607 -11.953 -6.429 1.00 91.50 99 TYR A O 1
ATOM 800 N N . ARG A 1 100 ? -4.764 -13.206 -6.068 1.00 88.38 100 ARG A N 1
ATOM 801 C CA . ARG A 1 100 ? -4.483 -13.462 -7.494 1.00 88.38 100 ARG A CA 1
ATOM 802 C C . ARG A 1 100 ? -5.640 -14.150 -8.208 1.00 88.38 100 ARG A C 1
ATOM 804 O O . ARG A 1 100 ? -5.993 -13.748 -9.305 1.00 88.38 100 ARG A O 1
ATOM 811 N N . GLN A 1 101 ? -6.257 -15.142 -7.565 1.00 89.62 101 GLN A N 1
ATOM 812 C CA . GLN A 1 101 ? -7.350 -15.927 -8.153 1.00 89.62 101 GLN A CA 1
ATOM 813 C C . GLN A 1 101 ? -8.552 -15.069 -8.575 1.00 89.62 101 GLN A C 1
ATOM 815 O O . GLN A 1 101 ? -9.253 -15.415 -9.519 1.00 89.62 101 GLN A O 1
ATOM 820 N N . TYR A 1 102 ? -8.799 -13.969 -7.864 1.00 87.62 102 TYR A N 1
ATOM 821 C CA . TYR A 1 102 ? -9.966 -13.111 -8.075 1.00 87.62 102 TYR A CA 1
ATOM 822 C C . TYR A 1 102 ? -9.596 -11.728 -8.616 1.00 87.62 102 TYR A C 1
ATOM 824 O O . TYR A 1 102 ? -10.476 -10.877 -8.714 1.00 87.62 102 TYR A O 1
ATOM 832 N N . GLU A 1 103 ? -8.303 -11.484 -8.853 1.00 86.88 103 GLU A N 1
ATOM 833 C CA . GLU A 1 103 ? -7.738 -10.183 -9.228 1.00 86.88 103 GLU A CA 1
ATOM 834 C C . GLU A 1 103 ? -8.295 -9.013 -8.393 1.00 86.88 103 GLU A C 1
ATOM 836 O O . GLU A 1 103 ? -8.584 -7.927 -8.894 1.00 86.88 103 GLU A O 1
ATOM 841 N N . ARG A 1 104 ? -8.472 -9.239 -7.084 1.00 89.38 104 ARG A N 1
ATOM 842 C CA . ARG A 1 104 ? -9.109 -8.281 -6.168 1.00 89.38 104 ARG A CA 1
ATOM 843 C C . ARG A 1 104 ? -8.168 -7.859 -5.054 1.00 89.38 104 ARG A C 1
ATOM 845 O O . ARG A 1 104 ? -7.355 -8.656 -4.578 1.00 89.38 104 ARG A O 1
ATOM 852 N N . TYR A 1 105 ? -8.360 -6.636 -4.585 1.00 93.50 105 TYR A N 1
ATOM 853 C CA . TYR A 1 105 ? -7.634 -6.081 -3.456 1.00 93.50 105 TYR A CA 1
ATOM 854 C C . TYR A 1 105 ? -8.575 -5.905 -2.264 1.00 93.50 105 TYR A C 1
ATOM 856 O O . TYR A 1 105 ? -9.750 -5.571 -2.420 1.00 93.50 105 TYR A O 1
ATOM 864 N N . GLU A 1 106 ? -8.055 -6.123 -1.066 1.00 95.25 106 GLU A N 1
ATOM 865 C CA . GLU A 1 106 ? -8.724 -5.808 0.192 1.00 95.25 106 GLU A CA 1
ATOM 866 C C . GLU A 1 106 ? -7.813 -4.887 0.997 1.00 95.25 106 GLU A C 1
ATOM 868 O O . GLU A 1 106 ? -6.671 -5.248 1.282 1.00 95.25 106 GLU A O 1
ATOM 873 N N . LEU A 1 107 ? -8.314 -3.700 1.340 1.00 93.50 107 LEU A N 1
ATOM 874 C CA . LEU A 1 107 ? -7.672 -2.793 2.282 1.00 93.50 107 LEU A CA 1
ATOM 875 C C . LEU A 1 107 ? -8.209 -3.099 3.679 1.00 93.50 107 LEU A C 1
ATOM 877 O O . LEU A 1 107 ? -9.410 -2.993 3.942 1.00 93.50 107 LEU A O 1
ATOM 881 N N . TRP A 1 108 ? -7.301 -3.450 4.572 1.00 92.06 108 TRP A N 1
ATOM 882 C CA . TRP A 1 108 ? -7.573 -3.612 5.985 1.00 92.06 108 TRP A CA 1
ATOM 883 C C . TRP A 1 108 ? -7.182 -2.311 6.678 1.00 92.06 108 TRP A C 1
ATOM 885 O O . TRP A 1 108 ? -6.050 -1.841 6.570 1.00 92.06 108 TRP A O 1
ATOM 895 N N . VAL A 1 109 ? -8.159 -1.699 7.343 1.00 87.12 109 VAL A N 1
ATOM 896 C CA . VAL A 1 109 ? -7.981 -0.457 8.093 1.00 87.12 109 VAL A CA 1
ATOM 897 C C . VAL A 1 109 ? -8.129 -0.777 9.581 1.00 87.12 109 VAL A C 1
ATOM 899 O O . VAL A 1 109 ? -9.087 -1.466 9.949 1.00 87.12 109 VAL A O 1
ATOM 902 N N . PRO A 1 110 ? -7.231 -0.285 10.451 1.00 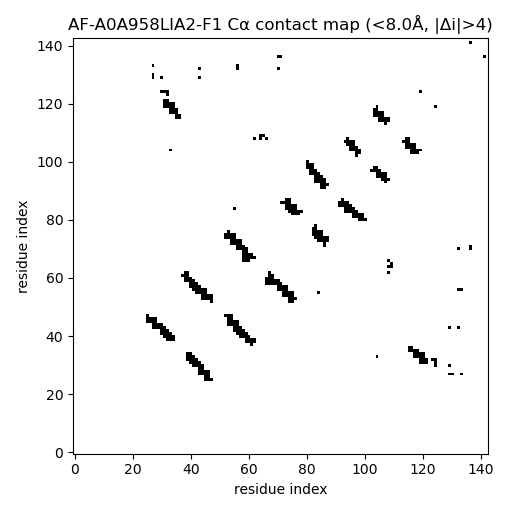82.12 110 PRO A N 1
ATOM 903 C CA . PRO A 1 110 ? -7.373 -0.428 11.894 1.00 82.12 110 PRO A CA 1
ATOM 904 C C . PRO A 1 110 ? -8.749 0.046 12.378 1.00 82.12 110 PRO A C 1
ATOM 906 O O . PRO A 1 110 ? -9.269 1.057 11.907 1.00 82.12 110 PRO A O 1
ATOM 909 N N . ASN A 1 111 ? -9.332 -0.677 13.337 1.00 81.50 111 ASN A N 1
ATOM 910 C CA . ASN A 1 111 ? -10.653 -0.397 13.919 1.00 81.50 111 ASN A CA 1
ATOM 911 C C . ASN A 1 111 ? -11.856 -0.560 12.965 1.00 81.50 111 ASN A C 1
ATOM 913 O O . ASN A 1 111 ? -12.944 -0.079 13.276 1.00 81.50 111 ASN A O 1
ATOM 917 N N . ARG A 1 112 ? -11.700 -1.251 11.825 1.00 84.19 112 ARG A N 1
ATOM 918 C CA . ARG A 1 112 ? -12.830 -1.722 11.006 1.00 84.19 112 ARG A CA 1
ATOM 919 C C . ARG A 1 112 ? -12.981 -3.238 11.113 1.00 84.19 112 ARG A C 1
ATOM 921 O O . ARG A 1 112 ? -12.012 -3.971 10.948 1.00 84.19 112 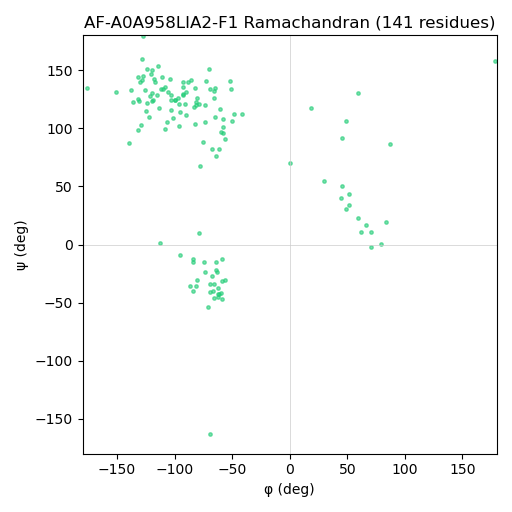ARG A O 1
ATOM 928 N N . ASP A 1 113 ? -14.220 -3.699 11.284 1.00 86.94 113 ASP A N 1
ATOM 929 C CA . ASP A 1 113 ? -14.546 -5.135 11.353 1.00 86.94 113 ASP A CA 1
ATOM 930 C C . ASP A 1 113 ? -14.465 -5.842 9.993 1.00 86.94 113 ASP A C 1
ATOM 932 O O . ASP A 1 113 ? -14.336 -7.064 9.915 1.00 86.94 113 ASP A O 1
ATOM 936 N N . LYS A 1 114 ? -14.600 -5.081 8.901 1.00 91.50 114 LYS A N 1
ATOM 937 C CA . LYS A 1 114 ? -14.625 -5.599 7.529 1.00 91.50 114 LYS A CA 1
ATOM 938 C C . LYS A 1 114 ? -13.625 -4.848 6.654 1.00 91.50 114 LYS A C 1
ATOM 940 O O . LYS A 1 114 ? -13.532 -3.622 6.778 1.00 91.50 114 LYS A O 1
ATOM 945 N N . PRO A 1 115 ? -12.932 -5.549 5.739 1.00 93.25 115 PRO A N 1
ATOM 946 C CA . PRO A 1 115 ? -12.044 -4.902 4.790 1.00 93.25 115 PRO A CA 1
ATOM 947 C C . PRO A 1 115 ? -12.832 -4.099 3.761 1.00 93.25 115 PRO A C 1
ATOM 949 O O . PRO A 1 115 ? -13.945 -4.467 3.372 1.00 93.25 115 PRO A O 1
ATOM 952 N N . ILE A 1 116 ? -12.201 -3.046 3.256 1.00 92.88 116 ILE A N 1
ATOM 953 C CA . ILE A 1 116 ? -12.690 -2.313 2.093 1.00 92.88 116 ILE A CA 1
ATOM 954 C C . ILE A 1 116 ? -12.263 -3.091 0.855 1.00 92.88 116 ILE A C 1
ATOM 956 O O . ILE A 1 116 ? -11.079 -3.368 0.654 1.00 92.88 116 ILE A O 1
ATOM 960 N N . LYS A 1 117 ? -13.230 -3.473 0.022 1.00 94.19 117 LYS A N 1
ATOM 961 C CA . LYS A 1 117 ? -12.950 -4.153 -1.246 1.00 94.19 117 LYS A CA 1
ATOM 962 C C . LYS A 1 117 ? -12.551 -3.118 -2.284 1.00 94.19 117 LYS A C 1
ATOM 964 O O . LYS A 1 117 ? -13.299 -2.180 -2.542 1.00 94.19 117 LYS A O 1
ATOM 969 N N . MET A 1 118 ? -11.395 -3.330 -2.890 1.00 91.06 118 MET A N 1
ATOM 970 C CA . MET A 1 118 ? -10.746 -2.372 -3.766 1.00 91.06 118 MET A CA 1
ATOM 971 C C . MET A 1 118 ? -10.548 -2.974 -5.159 1.00 91.06 118 MET A C 1
ATOM 973 O O . MET A 1 118 ? -10.300 -4.177 -5.311 1.00 91.06 118 MET A O 1
ATOM 977 N N . LYS A 1 119 ? -10.630 -2.127 -6.184 1.00 88.31 119 LYS A N 1
ATOM 978 C CA . LYS A 1 119 ? -10.315 -2.485 -7.574 1.00 88.31 119 LYS A CA 1
ATOM 979 C C . LYS A 1 119 ? -9.258 -1.556 -8.137 1.00 88.31 119 LYS A C 1
ATOM 981 O O . LYS A 1 119 ? -9.192 -0.401 -7.732 1.00 88.31 119 LYS A O 1
ATOM 986 N N . LEU A 1 120 ? -8.468 -2.076 -9.072 1.00 87.56 120 LEU A N 1
ATOM 987 C CA . LEU A 1 120 ? -7.523 -1.275 -9.835 1.00 87.56 120 LEU A CA 1
ATOM 988 C C . LEU A 1 120 ? -8.267 -0.275 -10.720 1.00 87.56 120 LEU A C 1
ATOM 990 O O . LEU A 1 120 ? -9.194 -0.638 -11.439 1.00 87.56 120 LEU A O 1
ATOM 994 N N . ASP A 1 121 ? -7.823 0.970 -10.666 1.00 85.81 121 ASP A N 1
ATOM 995 C CA . ASP A 1 121 ? -8.213 2.040 -11.567 1.00 85.81 121 ASP A CA 1
ATOM 996 C C . ASP A 1 121 ? -7.029 2.342 -12.488 1.00 85.81 121 ASP A C 1
ATOM 998 O O . ASP A 1 121 ? -6.060 3.014 -12.117 1.00 85.81 121 ASP A O 1
ATOM 1002 N N . ASP A 1 122 ? -7.083 1.798 -13.700 1.00 81.81 122 ASP A N 1
ATOM 1003 C CA . ASP A 1 122 ? -6.014 1.940 -14.687 1.00 81.81 122 ASP A CA 1
ATOM 1004 C C . ASP A 1 122 ? -5.862 3.374 -15.207 1.00 81.81 122 ASP A C 1
ATOM 1006 O O . ASP A 1 122 ? -4.769 3.759 -15.634 1.00 81.81 122 ASP A O 1
ATOM 1010 N N . VAL A 1 123 ? -6.936 4.170 -15.190 1.00 84.94 123 VAL A N 1
ATOM 1011 C CA . VAL A 1 123 ? -6.921 5.545 -15.699 1.00 84.94 123 VAL A CA 1
ATOM 1012 C C . VAL A 1 123 ? -6.113 6.415 -14.750 1.00 84.94 123 VAL A C 1
ATOM 1014 O O . VAL A 1 123 ? -5.124 7.027 -15.161 1.00 84.94 123 VAL A O 1
ATOM 1017 N N . GLU A 1 124 ? -6.462 6.405 -13.468 1.00 79.88 124 GLU A N 1
ATOM 1018 C CA . GLU A 1 124 ? -5.738 7.175 -12.457 1.00 79.88 124 GLU A CA 1
ATOM 1019 C C . GLU A 1 124 ? -4.338 6.609 -12.213 1.00 79.88 124 GLU A C 1
ATOM 1021 O O . GLU A 1 124 ? -3.366 7.367 -12.097 1.00 79.88 124 GLU A O 1
ATOM 1026 N N . SER A 1 125 ? -4.182 5.281 -12.307 1.00 77.00 125 SER A N 1
ATOM 1027 C CA . SER A 1 125 ? -2.861 4.650 -12.306 1.00 77.00 125 SER A CA 1
ATOM 1028 C C . SER A 1 125 ? -1.968 5.206 -13.407 1.00 77.00 125 SER A C 1
ATOM 1030 O O . SER A 1 125 ? -0.770 5.278 -13.197 1.00 77.00 125 SER A O 1
ATOM 1032 N N . ARG A 1 126 ? -2.469 5.660 -14.563 1.00 78.81 126 ARG A N 1
ATOM 1033 C CA . ARG A 1 126 ? -1.624 6.298 -15.595 1.00 78.81 126 ARG A CA 1
ATOM 1034 C C . ARG A 1 126 ? -1.310 7.762 -15.294 1.00 78.81 126 ARG A C 1
ATOM 1036 O O . ARG A 1 126 ? -0.209 8.199 -15.623 1.00 78.81 126 ARG A O 1
ATOM 1043 N N . ARG A 1 127 ? -2.198 8.484 -14.609 1.00 76.50 127 ARG A N 1
ATOM 1044 C CA . ARG A 1 127 ? -2.084 9.933 -14.353 1.00 76.50 127 ARG A CA 1
ATOM 1045 C C . ARG A 1 127 ? -1.166 10.295 -13.187 1.00 76.50 127 ARG A C 1
ATOM 1047 O O . ARG A 1 127 ? -0.449 11.286 -13.269 1.00 76.50 127 ARG A O 1
ATOM 1054 N N . ILE A 1 128 ? -1.141 9.493 -12.125 1.00 70.00 128 ILE A N 1
ATOM 1055 C CA . ILE A 1 128 ? -0.379 9.816 -10.907 1.00 70.00 128 ILE A CA 1
ATOM 1056 C C . ILE A 1 128 ? 1.098 9.449 -11.086 1.00 70.00 128 ILE A C 1
ATOM 1058 O O . ILE A 1 128 ? 1.420 8.287 -11.309 1.00 70.00 128 ILE A O 1
ATOM 1062 N N . SER A 1 129 ? 2.031 10.398 -10.984 1.00 70.12 129 SER A N 1
ATOM 1063 C CA . SER A 1 129 ? 3.464 10.059 -10.973 1.00 70.12 129 SER A CA 1
ATOM 1064 C C . SER A 1 129 ? 3.855 9.442 -9.627 1.00 70.12 129 SER A C 1
ATOM 1066 O O . SER A 1 129 ? 3.725 10.086 -8.585 1.00 70.12 129 SER A O 1
ATOM 1068 N N . GLY A 1 130 ? 4.363 8.203 -9.646 1.00 71.38 130 GLY A N 1
ATOM 1069 C CA . GLY A 1 130 ? 4.872 7.531 -8.445 1.00 71.38 130 GLY A CA 1
ATOM 1070 C C . GLY A 1 130 ? 6.093 8.235 -7.841 1.00 71.38 130 GLY A C 1
ATOM 1071 O O . GLY A 1 130 ? 6.346 8.103 -6.647 1.00 71.38 130 GLY A O 1
ATOM 1072 N N . GLU A 1 131 ? 6.809 9.039 -8.632 1.00 77.31 131 GLU A N 1
ATOM 1073 C CA . GLU A 1 131 ? 7.972 9.797 -8.170 1.00 77.31 131 GLU A CA 1
ATOM 1074 C C . GLU A 1 131 ? 7.630 10.808 -7.080 1.00 77.31 131 GLU A C 1
ATOM 1076 O O . GLU A 1 131 ? 8.420 10.992 -6.159 1.00 77.31 131 GLU A O 1
ATOM 1081 N N . ASN A 1 132 ? 6.469 11.464 -7.167 1.00 78.81 132 ASN A N 1
ATOM 1082 C CA . ASN A 1 132 ? 6.071 12.455 -6.167 1.00 78.81 132 ASN A CA 1
ATOM 1083 C C . ASN A 1 132 ? 5.830 11.780 -4.817 1.00 78.81 132 ASN A C 1
ATOM 1085 O O . ASN A 1 132 ? 6.304 12.268 -3.800 1.00 78.81 132 ASN A O 1
ATOM 1089 N N . LEU A 1 133 ? 5.207 10.598 -4.819 1.00 79.06 133 LEU A N 1
ATOM 1090 C CA . LEU A 1 133 ? 4.999 9.817 -3.602 1.00 79.06 133 LEU A CA 1
ATOM 1091 C C . LEU A 1 133 ? 6.328 9.400 -2.954 1.00 79.06 133 LEU A C 1
ATOM 1093 O O . LEU A 1 133 ? 6.487 9.480 -1.737 1.00 79.06 133 LEU A O 1
ATOM 1097 N N . VAL A 1 134 ? 7.296 8.974 -3.772 1.00 82.19 134 VAL A N 1
ATOM 1098 C CA . VAL A 1 134 ? 8.642 8.613 -3.304 1.00 82.19 134 VAL A CA 1
ATOM 1099 C C . VAL A 1 134 ? 9.372 9.843 -2.754 1.00 82.19 134 VAL A C 1
ATOM 1101 O O . VAL A 1 134 ? 9.940 9.774 -1.666 1.00 82.19 134 VAL A O 1
ATOM 1104 N N . LYS A 1 135 ? 9.330 10.980 -3.460 1.00 82.81 135 LYS A N 1
ATOM 1105 C CA . LYS A 1 135 ? 9.930 12.248 -3.008 1.00 82.81 135 LYS A CA 1
ATOM 1106 C C . LYS A 1 135 ? 9.328 12.698 -1.677 1.00 82.81 135 LYS A C 1
ATOM 1108 O O . LYS A 1 135 ? 10.083 12.987 -0.751 1.00 82.81 135 LYS A O 1
ATOM 1113 N N . ASP A 1 136 ? 8.003 12.675 -1.556 1.00 82.31 136 ASP A N 1
ATOM 1114 C CA . ASP A 1 136 ? 7.283 13.039 -0.334 1.00 82.31 136 ASP A CA 1
ATOM 1115 C C . ASP A 1 136 ? 7.676 12.140 0.846 1.00 82.31 136 ASP A C 1
ATOM 1117 O O . ASP A 1 136 ? 7.889 12.627 1.958 1.00 82.31 136 ASP A O 1
ATOM 1121 N N . TYR A 1 137 ? 7.810 10.831 0.609 1.00 83.12 137 TYR A N 1
ATOM 1122 C CA . TYR A 1 137 ? 8.254 9.876 1.625 1.00 83.12 137 TYR A CA 1
ATOM 1123 C C . TYR A 1 137 ? 9.680 10.173 2.117 1.00 83.12 137 TYR A C 1
ATOM 1125 O O . TYR A 1 137 ? 9.935 10.193 3.324 1.00 83.12 137 TYR A O 1
ATOM 1133 N N . LEU A 1 138 ? 10.609 10.448 1.196 1.00 81.00 138 LEU A N 1
ATOM 1134 C CA . LEU A 1 138 ? 12.006 10.739 1.532 1.00 81.00 138 LEU A CA 1
ATOM 1135 C C . LEU A 1 138 ? 12.163 12.085 2.253 1.00 81.00 138 LEU A C 1
ATOM 1137 O O . LEU A 1 138 ? 12.905 12.169 3.230 1.00 81.00 138 LEU A O 1
ATOM 1141 N N . GLN A 1 139 ? 11.443 13.124 1.821 1.00 80.88 139 GLN A N 1
ATOM 1142 C CA . GLN A 1 139 ? 11.500 14.454 2.440 1.00 80.88 139 GLN A CA 1
ATOM 1143 C C . GLN A 1 139 ? 10.946 14.469 3.868 1.00 80.88 139 GLN A C 1
ATOM 1145 O O . GLN A 1 139 ? 11.465 15.183 4.723 1.00 80.88 139 GLN A O 1
ATOM 1150 N N . LYS A 1 140 ? 9.928 13.650 4.155 1.00 73.31 140 LYS A N 1
ATOM 1151 C CA . LYS A 1 140 ? 9.331 13.530 5.497 1.00 73.31 140 LYS A CA 1
ATOM 1152 C C . LYS A 1 140 ? 10.153 12.660 6.460 1.00 73.31 140 LYS A C 1
ATOM 1154 O O . LYS A 1 140 ? 9.696 12.363 7.561 1.00 73.31 140 LYS A O 1
ATOM 1159 N N . GLY A 1 141 ? 11.372 12.279 6.074 1.00 60.88 141 GLY A N 1
ATOM 1160 C CA . GLY A 1 141 ? 12.313 11.570 6.935 1.00 60.88 141 GLY A CA 1
ATOM 1161 C C . GLY A 1 141 ? 12.107 10.059 7.003 1.00 60.88 141 GLY A C 1
ATOM 1162 O O . GLY A 1 141 ? 12.601 9.468 7.957 1.00 60.88 141 GLY A O 1
ATOM 1163 N N . GLY A 1 142 ? 11.398 9.460 6.031 1.00 59.53 142 GLY A N 1
ATOM 1164 C CA . GLY A 1 142 ? 11.309 8.014 5.770 1.00 59.53 142 GLY A CA 1
ATOM 1165 C C . GLY A 1 142 ? 11.466 7.105 6.993 1.00 59.53 142 GLY A C 1
ATOM 1166 O O . GLY A 1 142 ? 12.376 6.272 7.013 1.00 59.53 142 GLY A O 1
ATOM 1167 N N . LYS A 1 143 ? 10.650 7.315 8.033 1.00 49.19 143 LYS A N 1
ATOM 1168 C CA . LYS A 1 143 ? 10.780 6.571 9.290 1.00 49.19 143 LYS A CA 1
ATOM 1169 C C . LYS A 1 143 ? 10.255 5.154 9.199 1.00 49.19 143 LYS A C 1
ATOM 1171 O O . LYS A 1 143 ? 9.439 4.831 8.311 1.00 49.19 143 LYS A O 1
#

Sequence (143 aa):
MTHIMKVIFLVLALSLVGWKGHAMSYESGRKLFLTGEGVWVTLVYLKSENKFTNKVLIKVENSHSELDGKIIMHEASENDGKINFVNTKEKNYTTIIYYRQYERYELWVPNRDKPIKMKLDDVESRRISGENLVKDYLQKGGK

Secondary structure (DSSP, 8-state):
---------------------------EEEEEEEEETTEEEEEEEE--SSTT-EEEEEEEES--STTBT-EEEEEEEEETTEEEEEETTTTTEEEEEEEGGGTEEEE--TT-SSPEEEEE-HHHHHHS-HHHHHHHHHHTT--

Foldseek 3Di:
DDDDDDDDDDDPPPPPPVPPPVPVDWDWDQWWWKDFPRKIKIKTFTDDPDPPWGKIWIQIDPPPAPRHRDTAIFTFDDDDQKTFTFRPPPDRDGQWIQRNVVRWIWGDGPPDPGTTTIHTDVVVSVVDDVVVSVVVCVVVPVD

Mean predicted aligned error: 11.76 Å

Radius of gyration: 23.58 Å; Cα contacts (8 Å, |Δi|>4): 241; chains: 1; bounding box: 89×60×30 Å

Nearest PDB structures (foldseek):
  3szh-assembly1_A  TM=4.545E-01  e=9.333E+00  Shewanella denitrificans OS217
  2rkc-assembly1_A  TM=3.682E-01  e=6.121E+00  Measles morbillivirus

Solvent-accessible surface area (backbone atoms only — not comparable to full-atom values): 8516 Å² total; per-residue (Å²): 133,88,84,82,90,82,89,80,81,82,78,80,80,72,80,75,74,68,76,72,66,76,72,77,72,65,57,66,44,71,57,44,26,29,46,32,98,82,23,39,34,43,39,32,33,42,51,50,96,53,91,86,52,49,35,30,42,38,32,34,35,70,64,88,44,98,53,43,76,39,73,43,68,24,41,55,45,78,54,96,69,27,40,35,32,28,22,78,87,60,89,69,40,60,40,35,40,34,35,61,93,72,74,36,36,34,40,47,52,87,98,52,98,64,62,45,61,28,42,82,36,70,67,58,29,70,70,60,66,54,59,58,58,52,50,54,37,56,74,74,60,64,122